Protein AF-A0A7C3JAJ9-F1 (afdb_monomer_lite)

pLDDT: mean 81.72, std 7.88, range [54.44, 93.31]

Structure (mmCIF, N/CA/C/O backbone):
data_AF-A0A7C3JAJ9-F1
#
_entry.id   AF-A0A7C3JAJ9-F1
#
loop_
_atom_site.group_PDB
_atom_site.id
_atom_site.type_symbol
_atom_site.label_atom_id
_atom_site.label_alt_id
_atom_site.label_comp_id
_atom_site.label_asym_id
_atom_site.label_entity_id
_atom_site.label_seq_id
_atom_site.pdbx_PDB_ins_code
_atom_site.Cartn_x
_atom_site.Cartn_y
_atom_site.Cartn_z
_atom_site.occupancy
_atom_site.B_iso_or_equiv
_atom_site.auth_seq_id
_atom_site.auth_comp_id
_atom_site.auth_asym_id
_atom_site.auth_atom_id
_atom_site.pdbx_PDB_model_num
ATOM 1 N N . MET A 1 1 ? -2.967 -12.133 4.406 1.00 77.44 1 MET A N 1
ATOM 2 C CA . MET A 1 1 ? -4.338 -11.625 4.209 1.00 77.44 1 MET A CA 1
ATOM 3 C C . MET A 1 1 ? -4.190 -10.146 4.347 1.00 77.44 1 MET A C 1
ATOM 5 O O . MET A 1 1 ? -3.725 -9.693 5.391 1.00 77.44 1 MET A O 1
ATOM 9 N N . ASP A 1 2 ? -4.488 -9.451 3.266 1.00 83.50 2 ASP A N 1
ATOM 10 C CA . ASP A 1 2 ? -3.976 -8.111 3.063 1.00 83.50 2 ASP A CA 1
ATOM 11 C C . ASP A 1 2 ? -5.180 -7.186 3.018 1.00 83.50 2 ASP A C 1
ATOM 13 O O . ASP A 1 2 ? -6.199 -7.504 2.404 1.00 83.50 2 ASP A O 1
ATOM 17 N N . PHE A 1 3 ? -5.082 -6.081 3.743 1.00 86.75 3 PHE A N 1
ATOM 18 C CA . PHE A 1 3 ? -6.172 -5.134 3.907 1.00 86.75 3 PHE A CA 1
ATOM 19 C C . PHE A 1 3 ? -5.731 -3.793 3.358 1.00 86.75 3 PHE A C 1
ATOM 21 O O . PHE A 1 3 ? -4.607 -3.349 3.601 1.00 86.75 3 PHE A O 1
ATOM 28 N N . ILE A 1 4 ? -6.635 -3.136 2.640 1.00 86.75 4 ILE A N 1
ATOM 29 C CA . ILE A 1 4 ? -6.394 -1.797 2.122 1.00 86.75 4 ILE A CA 1
ATOM 30 C C . ILE A 1 4 ? -6.913 -0.794 3.149 1.00 86.75 4 ILE A C 1
ATOM 32 O O . ILE A 1 4 ? -8.018 -0.922 3.683 1.00 86.75 4 ILE A O 1
ATOM 36 N N . GLY A 1 5 ? -6.098 0.215 3.430 1.00 87.31 5 GLY A N 1
ATOM 37 C CA . GLY A 1 5 ? -6.455 1.304 4.323 1.00 87.31 5 GLY A CA 1
ATOM 38 C C . GLY A 1 5 ? -6.002 2.650 3.782 1.00 87.31 5 GLY A C 1
ATOM 39 O O . GLY A 1 5 ? -5.106 2.736 2.944 1.00 87.31 5 GLY A O 1
ATOM 40 N N . VAL A 1 6 ? -6.627 3.711 4.280 1.00 88.12 6 VAL A N 1
ATOM 41 C CA . VAL A 1 6 ? -6.295 5.094 3.941 1.00 88.12 6 VAL A CA 1
ATOM 42 C C . VAL A 1 6 ? -5.534 5.724 5.101 1.00 88.12 6 VAL A C 1
ATOM 44 O O . VAL A 1 6 ? -5.957 5.658 6.258 1.00 88.12 6 VAL A O 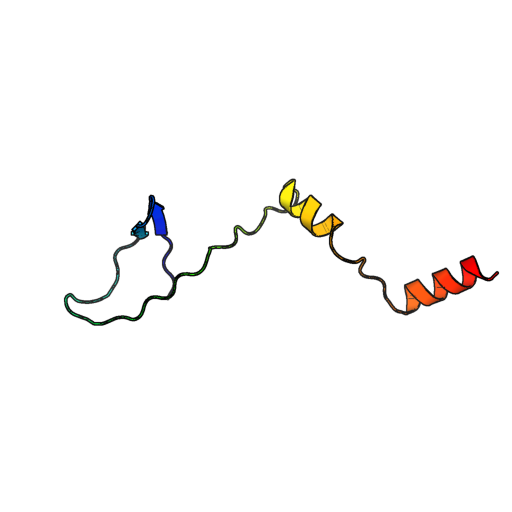1
ATOM 47 N N . VAL A 1 7 ? -4.409 6.368 4.792 1.00 87.56 7 VAL A N 1
ATOM 48 C CA . VAL A 1 7 ? -3.631 7.115 5.784 1.00 87.56 7 VAL A CA 1
ATOM 49 C C . VAL A 1 7 ? -4.316 8.450 6.074 1.00 87.56 7 VAL A C 1
ATOM 51 O O . VAL A 1 7 ? -4.528 9.268 5.180 1.00 87.56 7 VAL A O 1
ATOM 54 N N . ARG A 1 8 ? -4.617 8.702 7.349 1.00 87.00 8 ARG A N 1
ATOM 55 C CA . ARG A 1 8 ? -5.109 9.987 7.860 1.00 87.00 8 ARG A CA 1
ATOM 56 C C . ARG A 1 8 ? -4.189 10.497 8.962 1.00 87.00 8 ARG A C 1
ATOM 58 O O . ARG A 1 8 ? -4.339 10.183 10.145 1.00 87.00 8 ARG A O 1
ATOM 65 N N . GLY A 1 9 ? -3.190 11.282 8.562 1.00 88.25 9 GLY A N 1
ATOM 66 C CA . GLY A 1 9 ? -2.149 11.776 9.462 1.00 88.25 9 GLY A CA 1
ATOM 67 C C . GLY A 1 9 ? -1.292 10.628 9.998 1.00 88.25 9 GLY A C 1
ATOM 68 O O . GLY A 1 9 ? -0.496 10.059 9.262 1.00 88.25 9 GLY A O 1
ATOM 69 N N . LYS A 1 10 ? -1.458 10.290 11.282 1.00 86.75 10 LYS A N 1
ATOM 70 C CA . LYS A 1 10 ? -0.741 9.186 11.954 1.00 86.75 10 LYS A CA 1
ATOM 71 C C . LYS A 1 10 ? -1.605 7.936 12.170 1.00 86.75 10 LYS A C 1
ATOM 73 O O . LYS A 1 10 ? -1.234 7.068 12.954 1.00 86.75 10 LYS A O 1
ATOM 78 N N . ARG A 1 11 ? -2.785 7.872 11.548 1.00 88.00 11 ARG A N 1
ATOM 79 C CA . ARG A 1 11 ? -3.723 6.747 11.653 1.00 88.00 11 ARG A CA 1
ATOM 80 C C . ARG A 1 11 ? -3.913 6.094 10.290 1.00 88.00 11 ARG A C 1
ATOM 82 O O . ARG A 1 11 ? -3.884 6.786 9.276 1.00 88.00 11 ARG A O 1
ATOM 89 N N . ILE A 1 12 ? -4.128 4.782 10.292 1.00 87.94 12 ILE A N 1
ATOM 90 C CA . ILE A 1 12 ? -4.555 4.018 9.118 1.00 87.94 12 ILE A CA 1
ATOM 91 C C . ILE A 1 12 ? -5.990 3.582 9.387 1.00 87.94 12 ILE A C 1
ATOM 93 O O . ILE A 1 12 ? -6.250 2.889 10.369 1.00 87.94 12 ILE A O 1
ATOM 97 N N . GLU A 1 13 ? -6.912 4.029 8.543 1.00 90.50 13 GLU A N 1
ATOM 98 C CA . GLU A 1 13 ? -8.310 3.604 8.575 1.00 90.50 13 GLU A CA 1
ATOM 99 C C . GLU A 1 13 ? -8.483 2.495 7.542 1.00 90.50 13 GLU A C 1
ATOM 101 O O . GLU A 1 13 ? -8.285 2.724 6.349 1.00 90.50 13 GLU A O 1
ATOM 106 N N . LEU A 1 14 ? -8.796 1.283 8.000 1.00 90.12 14 LEU A N 1
ATOM 107 C CA . LEU A 1 14 ? -9.072 0.161 7.108 1.00 90.12 14 LEU A CA 1
ATOM 108 C C . LEU A 1 14 ? -10.422 0.366 6.425 1.00 90.12 14 LEU A C 1
ATOM 110 O O . LEU A 1 14 ? -11.374 0.829 7.052 1.00 90.12 14 LEU A O 1
ATOM 114 N N . VAL A 1 15 ? -10.489 0.019 5.141 1.00 85.38 15 VAL A N 1
ATOM 115 C CA . VAL A 1 15 ? -11.748 0.041 4.384 1.00 85.38 15 VAL A CA 1
ATOM 116 C C . VAL A 1 15 ? -12.675 -1.074 4.873 1.00 85.38 15 VAL A C 1
ATOM 118 O O . VAL A 1 15 ? -13.881 -0.868 4.997 1.00 85.38 15 VAL A O 1
ATOM 121 N N . ASP A 1 16 ? -12.092 -2.224 5.208 1.00 87.25 16 ASP A N 1
ATOM 122 C CA . ASP A 1 16 ? -12.810 -3.422 5.626 1.00 87.25 16 ASP A CA 1
ATOM 123 C C . ASP A 1 16 ? -12.714 -3.672 7.135 1.00 87.25 16 ASP A C 1
ATOM 125 O O . ASP A 1 16 ? -11.751 -3.291 7.810 1.00 87.25 16 ASP A O 1
ATOM 129 N N . ILE A 1 17 ? -13.718 -4.376 7.661 1.00 87.25 17 ILE A N 1
ATOM 130 C CA . ILE A 1 17 ? -13.735 -4.835 9.050 1.00 87.25 17 ILE A CA 1
ATOM 131 C C . ILE A 1 17 ? -12.745 -5.990 9.203 1.00 87.25 17 ILE A C 1
ATOM 133 O O . ILE A 1 17 ? -12.740 -6.942 8.422 1.00 87.25 17 ILE A O 1
ATOM 137 N N . LEU A 1 18 ? -11.928 -5.924 10.253 1.00 88.38 18 LEU A N 1
ATOM 138 C CA . LEU A 1 18 ? -10.996 -6.990 10.582 1.00 88.38 18 LEU A CA 1
ATOM 139 C C . LEU A 1 18 ? -11.745 -8.256 11.035 1.00 88.38 18 LEU A C 1
ATOM 141 O O . LEU A 1 18 ? -12.546 -8.183 11.967 1.00 88.38 18 LEU A O 1
ATOM 145 N N . PRO A 1 19 ? -11.448 -9.433 10.461 1.00 90.69 19 PRO A N 1
ATOM 146 C CA . PRO A 1 19 ? -12.089 -10.695 10.823 1.00 90.69 19 PRO A CA 1
ATOM 147 C C . PRO A 1 19 ? -11.445 -11.325 12.072 1.00 90.69 19 PRO A C 1
ATOM 149 O O . PRO A 1 19 ? -11.252 -12.538 1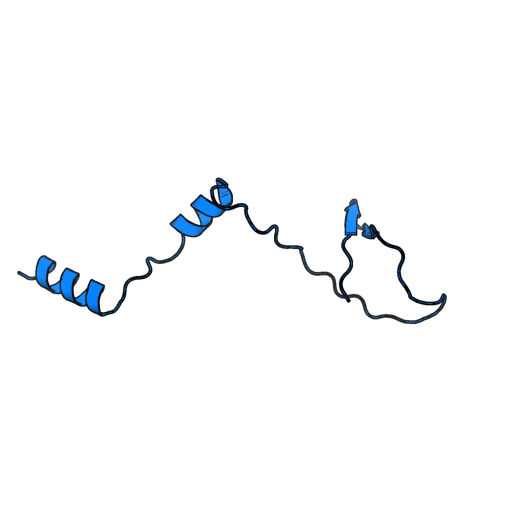2.131 1.00 90.69 19 PRO A O 1
ATOM 152 N N . TYR A 1 20 ? -11.065 -10.508 13.058 1.00 90.00 20 TYR A N 1
ATOM 153 C CA . TYR A 1 20 ? -10.434 -10.966 14.295 1.00 90.00 20 TYR A CA 1
ATOM 154 C C . TYR A 1 20 ? -11.377 -10.718 15.483 1.00 90.00 20 TYR A C 1
ATOM 156 O O . TYR A 1 20 ? -11.922 -9.619 15.596 1.00 90.00 20 TYR A O 1
ATOM 164 N N . PRO A 1 21 ? -11.578 -11.703 16.375 1.00 92.44 21 PRO A N 1
ATOM 165 C CA . PRO A 1 21 ? -12.312 -11.522 17.620 1.00 92.44 21 PRO A CA 1
ATOM 166 C C . PRO A 1 21 ? -11.697 -10.437 18.506 1.00 92.44 21 PRO A C 1
ATOM 168 O O . PRO A 1 21 ? -10.481 -10.220 18.514 1.00 92.44 21 PRO A O 1
ATOM 171 N N . GLU A 1 22 ? -12.538 -9.809 19.324 1.00 91.25 22 GLU A N 1
ATOM 172 C CA . GLU A 1 22 ? -12.073 -8.869 20.341 1.00 91.25 22 GLU A CA 1
ATOM 173 C C . GLU A 1 22 ? -11.097 -9.539 21.321 1.00 91.25 22 GLU A C 1
ATOM 175 O O . GLU A 1 22 ? -11.288 -10.676 21.752 1.00 91.25 22 GLU A O 1
ATOM 180 N N . GLY A 1 23 ? -10.025 -8.823 21.669 1.00 92.38 23 GLY A N 1
ATOM 181 C CA . GLY A 1 23 ? -8.989 -9.305 22.587 1.00 92.38 23 GLY A CA 1
ATOM 182 C C . GLY A 1 23 ? -7.927 -10.213 21.956 1.00 92.38 23 GLY A C 1
ATOM 183 O O . GLY A 1 23 ? -6.950 -10.545 22.629 1.00 92.38 23 GLY A O 1
ATOM 184 N N . GLN A 1 24 ? -8.051 -10.585 20.677 1.00 93.00 24 GLN A N 1
ATOM 185 C CA . GLN A 1 24 ? -7.009 -11.347 19.993 1.00 93.00 24 GLN A CA 1
ATOM 186 C C . GLN A 1 24 ? -5.775 -10.475 19.716 1.00 93.00 24 GLN A C 1
ATOM 188 O O . GLN A 1 24 ? -5.852 -9.429 19.072 1.00 93.00 24 GLN A O 1
ATOM 193 N N . VAL A 1 25 ? -4.605 -10.944 20.155 1.00 93.31 25 VAL A N 1
ATOM 194 C CA . VAL A 1 25 ? -3.324 -10.310 19.824 1.00 93.31 25 VAL A CA 1
ATOM 195 C C . VAL A 1 25 ? -2.952 -10.653 18.384 1.00 93.31 25 VAL A C 1
ATOM 197 O O . VAL A 1 25 ? -2.852 -11.825 18.021 1.00 93.31 25 VAL A O 1
ATOM 200 N N . VAL A 1 26 ? -2.709 -9.627 17.569 1.00 89.44 26 VAL A N 1
ATOM 201 C CA . VAL A 1 26 ? -2.263 -9.766 16.179 1.00 89.44 26 VAL A CA 1
ATOM 202 C C . VAL A 1 26 ? -1.019 -8.923 15.932 1.00 89.44 26 VAL A C 1
ATOM 204 O O . VAL A 1 26 ? -0.840 -7.857 16.523 1.00 89.44 26 VAL A O 1
ATOM 207 N N . LYS A 1 27 ? -0.147 -9.399 15.042 1.00 91.38 27 LYS A N 1
ATOM 208 C CA . LYS A 1 27 ? 0.993 -8.628 14.545 1.00 91.38 27 LYS A CA 1
ATOM 209 C C . LYS A 1 27 ? 0.601 -7.994 13.217 1.00 91.38 27 LYS A C 1
ATOM 211 O O . LYS A 1 27 ? 0.151 -8.695 12.317 1.00 91.38 27 LYS A O 1
ATOM 216 N N . ILE A 1 28 ? 0.786 -6.684 13.109 1.00 88.00 28 ILE A N 1
ATOM 217 C CA . ILE A 1 28 ? 0.456 -5.915 11.909 1.00 88.00 28 ILE A CA 1
ATOM 218 C C . ILE A 1 28 ? 1.762 -5.452 11.271 1.00 88.00 28 ILE A C 1
ATOM 220 O O . ILE A 1 28 ? 2.610 -4.869 11.948 1.00 88.00 28 ILE A O 1
ATOM 224 N N . SER A 1 29 ? 1.899 -5.705 9.974 1.00 88.38 29 SER A N 1
ATOM 225 C CA . SER A 1 29 ? 2.924 -5.109 9.120 1.00 88.38 29 SER A CA 1
ATOM 226 C C . SER A 1 29 ? 2.220 -4.203 8.121 1.00 88.38 29 SER A C 1
ATOM 228 O O . SER A 1 29 ? 1.162 -4.562 7.608 1.00 88.38 29 SER A O 1
ATOM 230 N N . VAL A 1 30 ? 2.784 -3.026 7.876 1.00 86.62 30 VAL A N 1
ATOM 231 C CA . VAL A 1 30 ? 2.239 -2.060 6.923 1.00 86.62 30 VAL A CA 1
ATOM 232 C C . VAL A 1 30 ? 3.293 -1.827 5.863 1.00 86.62 30 VAL A C 1
ATOM 234 O O . VAL A 1 30 ? 4.415 -1.440 6.190 1.00 86.62 30 VAL A O 1
ATOM 237 N N . GLU A 1 31 ? 2.912 -2.037 4.613 1.00 84.69 31 GLU A N 1
ATOM 238 C CA . GLU A 1 31 ? 3.747 -1.746 3.456 1.00 84.69 31 GLU A CA 1
ATOM 239 C C . GLU A 1 31 ? 3.055 -0.672 2.612 1.00 84.69 31 GLU A C 1
ATOM 241 O O . GLU A 1 31 ? 1.822 -0.676 2.505 1.00 84.69 31 GLU A O 1
ATOM 246 N N . PRO A 1 32 ? 3.806 0.294 2.052 1.00 80.44 32 PRO A N 1
ATOM 247 C CA . PRO A 1 32 ? 3.252 1.211 1.072 1.00 80.44 32 PRO A CA 1
ATOM 248 C C . PRO A 1 32 ? 2.672 0.409 -0.089 1.00 80.44 32 PRO A C 1
ATOM 250 O O . PRO A 1 32 ? 3.363 -0.418 -0.680 1.00 80.44 32 PRO A O 1
ATOM 253 N N . LEU A 1 33 ? 1.411 0.668 -0.429 1.00 76.69 33 LEU A N 1
ATOM 254 C CA . LEU A 1 33 ? 0.846 0.121 -1.651 1.00 76.69 33 LEU A CA 1
ATOM 255 C C . LEU A 1 33 ? 1.482 0.878 -2.818 1.00 76.69 33 LEU A C 1
ATOM 257 O O . LEU A 1 33 ? 1.159 2.045 -3.045 1.00 76.69 33 LEU A O 1
ATOM 261 N N . GLU A 1 34 ? 2.415 0.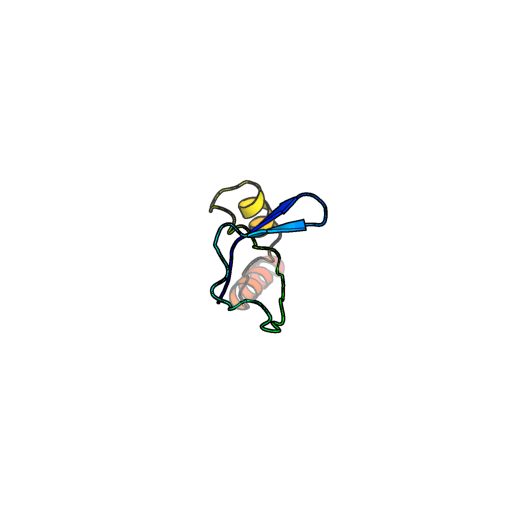242 -3.523 1.00 70.81 34 GLU A N 1
ATOM 262 C CA . GLU A 1 34 ? 2.915 0.787 -4.779 1.00 70.81 34 GLU A CA 1
ATOM 263 C C . GLU A 1 34 ? 1.738 0.870 -5.753 1.00 70.81 34 GLU A C 1
ATOM 265 O O . GLU A 1 34 ? 1.166 -0.146 -6.159 1.00 70.81 34 GLU A O 1
ATOM 270 N N . GLU A 1 35 ? 1.337 2.092 -6.113 1.00 65.75 35 GLU A N 1
ATOM 271 C CA . GLU A 1 35 ? 0.438 2.274 -7.244 1.00 65.75 35 GLU A CA 1
ATOM 272 C C . GLU A 1 35 ? 1.130 1.666 -8.461 1.00 65.75 35 GLU A C 1
ATOM 274 O O . GLU A 1 35 ? 2.159 2.170 -8.914 1.00 65.75 35 GLU A O 1
ATOM 279 N N . GLN A 1 36 ? 0.563 0.580 -8.994 1.00 63.62 36 GLN A N 1
ATOM 280 C CA . GLN A 1 36 ? 0.944 0.087 -10.309 1.00 63.62 36 GLN A CA 1
ATOM 281 C C . GLN A 1 36 ? 0.743 1.241 -11.283 1.00 63.62 36 GLN A C 1
ATOM 283 O O . GLN A 1 36 ? -0.390 1.607 -11.621 1.00 63.62 36 GLN A O 1
ATOM 288 N N . LEU A 1 37 ? 1.851 1.873 -11.670 1.00 66.19 37 LEU A N 1
ATOM 289 C CA . LEU A 1 37 ? 1.807 3.029 -12.540 1.00 66.19 37 LEU A CA 1
ATOM 290 C C . LEU A 1 37 ? 1.103 2.603 -13.816 1.00 66.19 37 LEU A C 1
ATOM 292 O O . LEU A 1 37 ? 1.513 1.655 -14.487 1.00 66.19 37 LEU A O 1
ATOM 296 N N . ARG A 1 38 ? 0.017 3.304 -14.147 1.00 68.00 38 ARG A N 1
ATOM 297 C CA . ARG A 1 38 ? -0.706 3.014 -15.380 1.00 68.00 38 ARG A CA 1
ATOM 298 C C . ARG A 1 38 ? 0.285 3.122 -16.543 1.00 68.00 38 ARG A C 1
ATOM 300 O O . ARG A 1 38 ? 0.996 4.139 -16.610 1.00 68.00 38 ARG A O 1
ATOM 307 N N . PRO A 1 39 ? 0.339 2.123 -17.441 1.00 68.38 39 PRO A N 1
ATOM 308 C CA . PRO A 1 39 ? 1.147 2.206 -18.646 1.00 68.38 39 PRO A CA 1
ATOM 309 C C . PRO A 1 39 ? 0.858 3.525 -19.373 1.00 68.38 39 PRO A C 1
ATOM 311 O O . PRO A 1 39 ? -0.301 3.878 -19.588 1.00 68.38 39 PRO A O 1
ATOM 314 N N . GLY A 1 40 ? 1.908 4.291 -19.676 1.00 71.25 40 GLY A N 1
ATOM 315 C CA . GLY A 1 40 ? 1.792 5.602 -20.325 1.00 71.25 40 GLY A CA 1
ATOM 316 C C . GLY A 1 40 ? 1.559 6.801 -19.393 1.00 71.25 40 GLY A C 1
ATOM 317 O O . GLY A 1 40 ? 1.484 7.928 -19.876 1.00 71.25 40 GLY A O 1
ATOM 318 N N . SER A 1 41 ? 1.483 6.615 -18.070 1.00 79.38 41 SER A N 1
ATOM 319 C CA . SER A 1 41 ? 1.531 7.750 -17.138 1.00 79.38 41 SER A CA 1
ATOM 320 C C . SER A 1 41 ? 2.896 8.462 -17.199 1.00 79.38 41 SER A C 1
ATOM 322 O O . SER A 1 41 ? 3.916 7.806 -17.425 1.00 79.38 41 SER A O 1
ATOM 324 N N . PRO A 1 42 ? 2.969 9.785 -16.948 1.00 78.50 42 PRO A N 1
ATOM 325 C CA . PRO A 1 42 ? 4.241 10.514 -16.950 1.00 78.50 42 PRO A CA 1
ATOM 326 C C . PRO A 1 42 ? 5.291 9.916 -16.003 1.00 78.50 42 PRO A C 1
ATOM 328 O O . PRO A 1 42 ? 6.477 9.905 -16.323 1.00 78.50 42 PRO A O 1
ATOM 331 N N . LEU A 1 43 ? 4.858 9.380 -14.855 1.00 77.56 43 LEU A N 1
ATOM 332 C CA . LEU A 1 43 ? 5.730 8.692 -13.901 1.00 77.56 43 LEU A CA 1
ATOM 333 C C . LEU A 1 43 ? 6.225 7.342 -14.438 1.00 77.56 43 LEU A C 1
ATOM 335 O O . LEU A 1 43 ? 7.417 7.073 -14.315 1.00 77.56 43 LEU A O 1
ATOM 339 N N . ALA A 1 44 ? 5.364 6.538 -15.078 1.00 78.94 44 ALA A N 1
ATOM 340 C CA . ALA A 1 44 ? 5.776 5.275 -15.705 1.00 78.94 44 ALA A CA 1
ATOM 341 C C . ALA A 1 44 ? 6.811 5.514 -16.808 1.00 78.94 44 ALA A C 1
ATOM 343 O O . ALA A 1 44 ? 7.842 4.849 -16.854 1.00 78.94 44 ALA A O 1
ATOM 344 N N . ILE A 1 45 ? 6.559 6.505 -17.669 1.00 80.62 45 ILE A N 1
ATOM 345 C CA . ILE A 1 45 ? 7.474 6.873 -18.755 1.00 80.62 45 ILE A CA 1
ATOM 346 C C . ILE A 1 45 ? 8.804 7.346 -18.174 1.00 80.62 45 ILE A C 1
ATOM 348 O O . ILE A 1 45 ? 9.860 6.900 -18.612 1.00 80.62 45 ILE A O 1
ATOM 352 N N . ARG A 1 46 ? 8.773 8.213 -17.155 1.00 80.31 46 ARG A N 1
ATOM 353 C CA . ARG A 1 46 ? 9.990 8.699 -16.503 1.00 80.31 46 ARG A CA 1
ATOM 354 C C . ARG A 1 46 ? 10.797 7.562 -15.875 1.00 80.31 46 ARG A C 1
ATOM 356 O O . ARG A 1 46 ? 12.012 7.557 -16.021 1.00 80.31 46 ARG A O 1
ATOM 363 N N . GLN A 1 47 ? 10.154 6.611 -15.200 1.00 79.19 47 GLN A N 1
ATOM 364 C CA . GLN A 1 47 ? 10.848 5.445 -14.652 1.00 79.19 47 GLN A CA 1
ATOM 365 C C . GLN A 1 47 ? 11.489 4.602 -15.754 1.00 79.19 47 GLN A C 1
ATOM 367 O O . GLN A 1 47 ? 12.671 4.294 -15.649 1.00 79.19 47 GLN A O 1
ATOM 372 N N . MET A 1 48 ? 10.757 4.314 -16.832 1.00 78.88 48 MET A N 1
ATOM 373 C CA . MET A 1 48 ? 11.275 3.550 -17.971 1.00 78.88 48 MET A CA 1
ATOM 374 C C . MET A 1 48 ? 12.468 4.248 -18.644 1.00 78.88 48 MET A C 1
ATOM 376 O O . MET A 1 48 ? 13.456 3.606 -18.967 1.00 78.88 48 MET A O 1
ATOM 380 N N . MET A 1 49 ? 12.429 5.577 -18.778 1.00 80.44 49 MET A N 1
ATOM 381 C CA . MET A 1 49 ? 13.540 6.370 -19.329 1.00 80.44 49 MET A CA 1
ATOM 382 C C . MET A 1 49 ? 14.791 6.387 -18.437 1.00 80.44 49 MET A C 1
ATOM 384 O O . MET A 1 49 ? 15.885 6.653 -18.927 1.00 80.44 49 MET A O 1
ATOM 388 N N . HIS A 1 50 ? 14.640 6.160 -17.130 1.00 80.00 50 HIS A N 1
ATOM 389 C CA . HIS A 1 50 ? 15.758 6.080 -16.187 1.00 80.00 50 HIS A CA 1
ATOM 390 C C . HIS A 1 50 ? 16.280 4.650 -15.995 1.00 80.00 50 HIS A C 1
ATOM 392 O O . HIS A 1 50 ? 17.273 4.465 -15.289 1.00 80.00 50 HIS A O 1
ATOM 398 N N . GLN A 1 51 ? 15.639 3.643 -16.593 1.00 75.69 51 GLN A N 1
ATOM 399 C CA . GLN A 1 51 ? 16.165 2.285 -16.586 1.00 75.69 51 GLN A CA 1
ATOM 400 C C . GLN A 1 51 ? 17.378 2.194 -17.511 1.00 75.69 51 GLN A 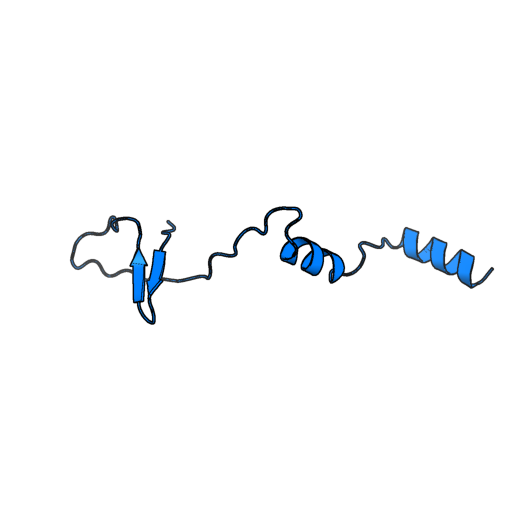C 1
ATOM 402 O O . GLN A 1 51 ? 17.447 2.845 -18.554 1.00 75.69 51 GLN A O 1
ATOM 407 N N . SER A 1 52 ? 18.366 1.396 -17.097 1.00 74.44 52 SER A N 1
ATOM 408 C CA . SER A 1 52 ? 19.498 1.082 -17.964 1.00 74.44 52 SER A CA 1
ATOM 409 C C . SER A 1 52 ? 18.973 0.403 -19.227 1.00 74.44 52 SER A C 1
ATOM 411 O O . SER A 1 52 ? 18.065 -0.428 -19.122 1.00 74.44 52 SER A O 1
ATOM 413 N N . PRO A 1 53 ? 19.500 0.757 -20.408 1.00 74.38 53 PRO A N 1
ATOM 414 C CA . PRO A 1 53 ? 19.044 0.147 -21.641 1.00 74.38 53 PRO A CA 1
ATOM 415 C C . PRO A 1 53 ? 19.267 -1.364 -21.550 1.00 74.38 53 PRO A C 1
ATOM 417 O O . PRO A 1 53 ? 20.284 -1.822 -21.024 1.00 74.38 53 PRO A O 1
ATOM 420 N N . HIS A 1 54 ? 18.294 -2.135 -22.030 1.00 73.12 54 HIS A N 1
ATOM 421 C CA . HIS A 1 54 ? 18.374 -3.593 -22.081 1.00 73.12 54 HIS A CA 1
ATOM 422 C C . HIS A 1 54 ? 19.290 -4.021 -23.232 1.00 73.12 54 HIS A C 1
ATOM 424 O O . HIS A 1 54 ? 18.833 -4.629 -24.193 1.00 73.12 54 HIS A O 1
ATOM 430 N N . LEU A 1 55 ? 20.562 -3.634 -23.150 1.00 79.06 55 LEU A N 1
ATOM 431 C CA . LEU A 1 55 ? 21.582 -4.024 -24.112 1.00 79.06 55 LEU A CA 1
ATOM 432 C C . LEU A 1 55 ? 22.052 -5.432 -23.777 1.00 79.06 55 LEU A C 1
ATOM 434 O O . LEU A 1 55 ? 22.403 -5.738 -22.634 1.00 79.06 55 LEU A O 1
ATOM 438 N N . THR A 1 56 ? 22.040 -6.280 -24.789 1.00 82.06 56 THR A N 1
ATOM 439 C CA . THR A 1 56 ? 22.669 -7.593 -24.756 1.00 82.06 56 THR A CA 1
ATOM 440 C C . THR A 1 56 ? 24.163 -7.470 -25.066 1.00 82.06 56 THR A C 1
ATOM 442 O O . THR A 1 56 ? 24.638 -6.441 -25.550 1.00 82.06 56 THR A O 1
ATOM 445 N N . GLU A 1 57 ? 24.934 -8.522 -24.783 1.00 80.75 57 GLU A N 1
ATOM 446 C CA . GLU A 1 57 ? 26.357 -8.567 -25.159 1.00 80.75 57 GLU A CA 1
ATOM 447 C C . GLU A 1 57 ? 26.556 -8.494 -26.684 1.00 80.75 57 GLU A C 1
ATOM 449 O O . GLU A 1 57 ? 27.566 -7.971 -27.148 1.00 80.75 57 GLU A O 1
ATOM 454 N N . GLU A 1 58 ? 25.575 -8.959 -27.462 1.00 83.06 58 GLU A N 1
ATOM 455 C CA . GLU A 1 58 ? 25.575 -8.885 -28.926 1.00 83.06 58 GLU A CA 1
ATOM 456 C C . GLU A 1 58 ? 25.423 -7.433 -29.413 1.00 83.06 58 GLU A C 1
ATOM 458 O O . GLU A 1 58 ? 26.217 -6.984 -30.238 1.00 83.06 58 GLU A O 1
ATOM 463 N N . ASP A 1 59 ? 24.514 -6.656 -28.806 1.00 82.12 59 ASP A N 1
ATOM 464 C CA . ASP A 1 59 ? 24.348 -5.221 -29.103 1.00 82.12 59 ASP A CA 1
ATOM 465 C C . ASP A 1 59 ? 25.639 -4.426 -28.830 1.00 82.12 59 ASP A C 1
ATOM 467 O O . ASP A 1 59 ? 25.998 -3.501 -29.563 1.00 82.12 59 ASP A O 1
ATOM 471 N N . MET A 1 60 ? 26.361 -4.794 -27.766 1.00 80.62 60 MET A N 1
ATOM 472 C CA . MET A 1 60 ? 27.650 -4.190 -27.421 1.00 80.62 60 MET A CA 1
ATOM 473 C C . MET A 1 60 ? 28.744 -4.546 -28.437 1.00 80.62 60 MET A C 1
ATOM 475 O O . MET A 1 60 ? 29.525 -3.673 -28.815 1.00 80.62 60 MET A O 1
ATOM 479 N N . ALA A 1 61 ? 28.785 -5.793 -28.914 1.00 82.62 61 ALA A N 1
ATOM 480 C CA . ALA A 1 61 ? 29.763 -6.240 -29.904 1.00 82.62 61 ALA A CA 1
ATOM 481 C C . ALA A 1 61 ? 29.568 -5.564 -31.274 1.00 82.62 61 ALA A C 1
ATOM 483 O O . ALA A 1 61 ? 30.549 -5.226 -31.942 1.00 82.62 61 ALA A O 1
ATOM 484 N N . GLU A 1 62 ? 28.321 -5.334 -31.692 1.00 83.00 62 GLU A N 1
ATOM 485 C CA . GLU A 1 62 ? 28.017 -4.568 -32.907 1.00 83.00 62 GLU A CA 1
ATOM 486 C C . GLU A 1 62 ? 28.441 -3.098 -32.773 1.00 83.00 62 GLU A C 1
ATOM 488 O O . GLU A 1 62 ? 29.061 -2.543 -33.684 1.00 83.00 62 GLU A O 1
ATOM 493 N N . LEU A 1 63 ? 28.177 -2.472 -31.620 1.00 82.38 63 LEU A N 1
ATOM 494 C CA . LEU A 1 63 ? 28.605 -1.097 -31.344 1.00 82.38 63 LEU A CA 1
ATOM 495 C C . LEU A 1 63 ? 30.131 -0.946 -31.384 1.00 82.38 63 LEU A C 1
ATOM 497 O O . LEU A 1 63 ? 30.636 0.003 -31.986 1.00 82.38 63 LEU A O 1
ATOM 501 N N . GLU A 1 64 ? 30.875 -1.884 -30.795 1.00 83.94 64 GLU A N 1
ATOM 502 C CA . GLU A 1 64 ? 32.340 -1.858 -30.827 1.00 83.94 64 GLU A CA 1
ATOM 503 C C . GLU A 1 64 ? 32.893 -1.970 -32.252 1.00 83.94 64 GLU A C 1
ATOM 505 O O . GLU A 1 64 ? 33.821 -1.234 -32.601 1.00 83.94 64 GLU A O 1
ATOM 510 N N . GLN A 1 65 ? 32.294 -2.81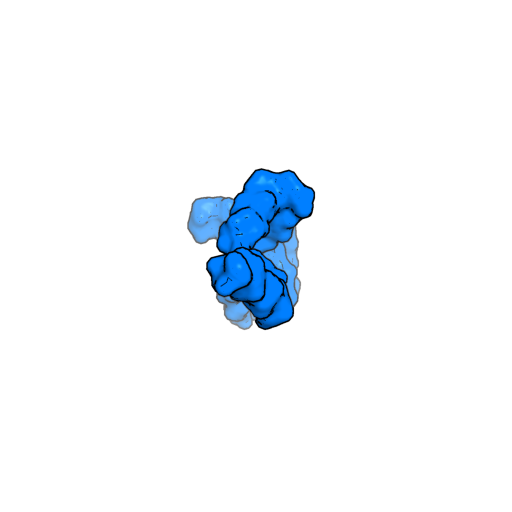1 -33.102 1.00 80.69 65 GLN A N 1
ATOM 511 C CA . GLN A 1 65 ? 32.692 -2.940 -34.509 1.00 80.69 65 GLN A CA 1
ATOM 512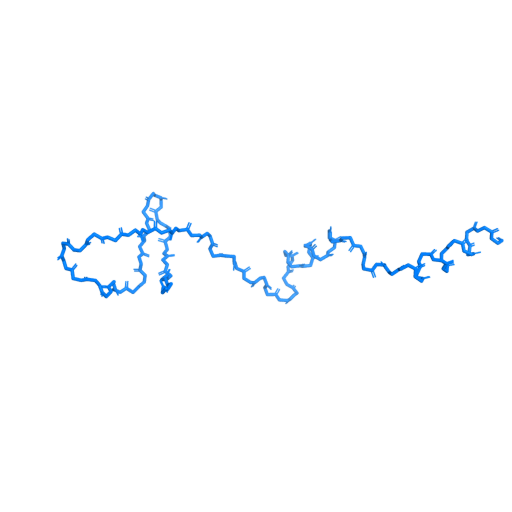 C C . GLN A 1 65 ? 32.483 -1.643 -35.298 1.00 80.69 65 GLN A C 1
ATOM 514 O O . GLN A 1 65 ? 33.322 -1.289 -36.122 1.00 80.69 65 GLN A O 1
ATOM 519 N N . VAL A 1 66 ? 31.400 -0.907 -35.033 1.00 80.81 66 VAL A N 1
ATOM 520 C CA . VAL A 1 66 ? 31.121 0.373 -35.707 1.00 80.81 66 VAL A CA 1
ATOM 521 C C . VAL A 1 66 ? 32.026 1.502 -35.200 1.00 80.81 66 VAL A C 1
ATOM 523 O O . VAL A 1 66 ? 32.348 2.415 -35.954 1.00 80.81 66 VAL A O 1
ATOM 526 N N . MET A 1 67 ? 32.450 1.464 -33.933 1.00 72.50 67 MET A N 1
ATOM 527 C CA . MET A 1 67 ? 33.295 2.509 -33.336 1.00 72.50 67 MET A CA 1
ATOM 528 C C . MET A 1 67 ? 34.794 2.340 -33.613 1.00 72.50 67 MET A C 1
ATOM 530 O O . MET A 1 67 ? 35.540 3.315 -33.512 1.00 72.50 67 MET A O 1
ATOM 534 N N . THR A 1 68 ? 35.243 1.120 -33.914 1.00 72.50 68 THR A N 1
ATOM 535 C CA . THR A 1 68 ? 36.659 0.802 -34.173 1.00 72.50 68 THR A CA 1
ATOM 536 C C . THR A 1 68 ? 36.975 0.492 -35.640 1.00 72.50 68 THR A C 1
ATOM 538 O O . THR A 1 68 ? 38.145 0.263 -35.958 1.00 72.50 68 THR A O 1
ATOM 541 N N . GLY A 1 69 ? 35.961 0.512 -36.515 1.00 54.44 69 GLY A N 1
ATOM 542 C CA . GLY A 1 69 ? 36.074 0.346 -37.970 1.00 54.44 69 GLY A CA 1
ATOM 543 C C . GLY A 1 69 ? 36.430 1.620 -38.727 1.00 54.44 69 GLY A C 1
ATOM 544 O O . GLY A 1 69 ? 35.938 2.705 -38.346 1.00 54.44 69 GLY A O 1
#

Secondary structure (DSSP, 8-state):
----EEEETTEEEESS-----TT-------------PPTT-HHHHHHHHHSPP---HHHHHHHHHHHH-

Foldseek 3Di:
DDFDFDDDPPDTHTPDDDPDDPPDDDDDDDDPDPDPPPVPDPVNVVVVVPDDPPDDPVNVVVVVVVVVD

Sequence (69 aa):
MDFIGVVRGKRIELVDILPYPEGQVVKISVEPLEEQLRPGSPLAIRQMMHQSPHLTEEDMAELEQVMTG

Radius of gyration: 23.42 Å; chains: 1; bounding box: 50×23×61 Å